Protein AF-A0A410WX55-F1 (afdb_monomer_lite)

Radius of gyration: 13.2 Å; chains: 1; bounding box: 30×32×31 Å

Organism: NCBI:txid79263

Structure (mmCIF, N/CA/C/O backbone):
data_AF-A0A410WX55-F1
#
_entry.id   AF-A0A410WX55-F1
#
loop_
_atom_site.group_PDB
_atom_site.id
_atom_site.type_symbol
_atom_site.label_atom_id
_atom_site.label_alt_id
_atom_site.label_comp_id
_atom_site.label_asym_id
_atom_site.label_entity_id
_atom_site.label_seq_id
_atom_site.pdbx_PDB_ins_code
_atom_site.Cartn_x
_atom_site.Cartn_y
_atom_site.Cartn_z
_atom_site.occupancy
_atom_site.B_iso_or_equiv
_atom_site.auth_seq_id
_atom_site.auth_comp_id
_atom_site.auth_asym_id
_atom_site.auth_atom_id
_atom_site.pdbx_PDB_model_num
ATOM 1 N N . MET A 1 1 ? -10.770 -9.741 -6.776 1.00 81.44 1 MET A N 1
ATOM 2 C CA . MET A 1 1 ? -9.398 -9.203 -6.787 1.00 81.44 1 MET A CA 1
ATOM 3 C C . MET A 1 1 ? -9.452 -7.935 -7.609 1.00 81.44 1 MET A C 1
ATOM 5 O O . MET A 1 1 ? -10.205 -7.929 -8.574 1.00 81.44 1 MET A O 1
ATOM 9 N N . LEU A 1 2 ? -8.766 -6.882 -7.181 1.00 92.44 2 LEU A N 1
ATOM 10 C CA . LEU A 1 2 ? -8.736 -5.608 -7.899 1.00 92.44 2 LEU A CA 1
ATOM 11 C C . LEU A 1 2 ? -7.662 -5.693 -8.995 1.00 92.44 2 LEU A C 1
ATOM 13 O O . LEU A 1 2 ? -6.590 -6.246 -8.743 1.00 92.44 2 LEU A O 1
ATOM 17 N N . GLU A 1 3 ? -7.971 -5.234 -10.207 1.00 94.19 3 GLU A N 1
ATOM 18 C CA . GLU A 1 3 ? -7.096 -5.411 -11.381 1.00 94.19 3 GLU A CA 1
ATOM 19 C C . GLU A 1 3 ? -5.827 -4.555 -11.281 1.00 94.19 3 GLU A C 1
ATOM 21 O O . GLU A 1 3 ? -4.765 -4.954 -11.754 1.00 94.19 3 GLU A O 1
ATOM 26 N N . GLU A 1 4 ? -5.912 -3.422 -10.589 1.00 95.94 4 GLU A N 1
ATOM 27 C CA . GLU A 1 4 ? -4.829 -2.463 -10.368 1.00 95.94 4 GLU A CA 1
ATOM 28 C C . GLU A 1 4 ? -3.652 -3.085 -9.601 1.00 95.94 4 GLU A C 1
ATOM 30 O O . GLU A 1 4 ? -2.497 -2.796 -9.890 1.00 95.94 4 GLU A O 1
ATOM 35 N N . ILE A 1 5 ? -3.937 -4.014 -8.683 1.00 96.62 5 ILE A N 1
ATOM 36 C CA . ILE A 1 5 ? -2.925 -4.786 -7.940 1.00 96.62 5 ILE A CA 1
ATOM 37 C C . ILE A 1 5 ? -2.699 -6.181 -8.544 1.00 96.62 5 ILE A C 1
ATOM 39 O O . ILE A 1 5 ? -2.132 -7.068 -7.905 1.00 96.62 5 ILE A O 1
ATOM 43 N N . ASN A 1 6 ? -3.180 -6.435 -9.764 1.00 95.94 6 ASN A N 1
ATOM 44 C CA . ASN A 1 6 ? -2.989 -7.707 -10.466 1.00 95.94 6 ASN A CA 1
ATOM 45 C C . ASN A 1 6 ? -1.864 -7.661 -11.516 1.00 95.94 6 ASN A C 1
ATOM 47 O O . ASN A 1 6 ? -1.671 -8.620 -12.275 1.00 95.94 6 ASN A O 1
ATOM 51 N N . THR A 1 7 ? -1.090 -6.577 -11.533 1.00 95.94 7 THR A N 1
ATOM 52 C CA . THR A 1 7 ? 0.117 -6.443 -12.352 1.00 95.94 7 THR A CA 1
ATOM 53 C C . THR A 1 7 ? 1.254 -7.316 -11.816 1.00 95.94 7 THR A C 1
ATOM 55 O O . THR A 1 7 ? 1.160 -7.899 -10.735 1.00 95.94 7 THR A O 1
ATOM 58 N N . TYR A 1 8 ? 2.314 -7.464 -12.612 1.00 95.12 8 TYR A N 1
ATOM 59 C CA . TYR A 1 8 ? 3.509 -8.203 -12.207 1.00 95.12 8 TYR A CA 1
ATOM 60 C C . TYR A 1 8 ? 4.158 -7.572 -10.969 1.00 95.12 8 TYR A C 1
ATOM 62 O O . TYR A 1 8 ? 4.291 -8.242 -9.953 1.00 95.12 8 TYR A O 1
ATOM 70 N N . ASP A 1 9 ? 4.438 -6.271 -11.001 1.00 95.62 9 ASP A N 1
ATOM 71 C CA . ASP A 1 9 ? 5.156 -5.616 -9.906 1.00 95.62 9 ASP A CA 1
ATOM 72 C C . ASP A 1 9 ? 4.370 -5.609 -8.595 1.00 95.62 9 ASP A C 1
ATOM 74 O O . ASP A 1 9 ? 4.934 -5.857 -7.535 1.00 95.62 9 ASP A O 1
ATOM 78 N N . TRP A 1 10 ? 3.045 -5.440 -8.641 1.00 96.75 10 TRP A N 1
ATOM 79 C CA . TRP A 1 10 ? 2.231 -5.543 -7.428 1.00 96.75 10 TRP A CA 1
ATOM 80 C C . TRP A 1 10 ? 2.124 -6.973 -6.895 1.00 96.75 10 TRP A C 1
ATOM 82 O O . TRP A 1 10 ? 1.947 -7.157 -5.692 1.00 96.75 10 TRP A O 1
ATOM 92 N N . LYS A 1 11 ? 2.254 -8.006 -7.737 1.00 96.44 11 LYS A N 1
ATOM 93 C CA . LYS A 1 11 ? 2.373 -9.388 -7.240 1.00 96.44 11 LYS A CA 1
ATOM 94 C C . LYS A 1 11 ? 3.649 -9.558 -6.431 1.00 96.44 11 LYS A C 1
ATOM 96 O O . LYS A 1 11 ? 3.576 -10.086 -5.322 1.00 96.44 11 LYS A O 1
ATOM 101 N N . GLU A 1 12 ? 4.761 -9.063 -6.956 1.00 96.69 12 GLU A N 1
ATOM 102 C CA . GLU A 1 12 ? 6.060 -9.148 -6.295 1.00 96.69 12 GLU A CA 1
ATOM 103 C C . GLU A 1 12 ? 6.112 -8.281 -5.032 1.00 96.69 12 GLU A C 1
ATOM 105 O O . GLU A 1 12 ? 6.466 -8.781 -3.967 1.00 96.69 12 GLU A O 1
ATOM 110 N N . ALA A 1 13 ? 5.632 -7.036 -5.085 1.00 96.81 13 ALA A N 1
ATOM 111 C CA . ALA A 1 13 ? 5.567 -6.143 -3.928 1.00 96.81 13 ALA A CA 1
ATOM 112 C C . ALA A 1 13 ? 4.842 -6.788 -2.732 1.00 96.81 13 ALA A C 1
ATOM 114 O O . ALA A 1 13 ? 5.352 -6.781 -1.611 1.00 96.81 13 ALA A O 1
ATOM 115 N N . PHE A 1 14 ? 3.684 -7.419 -2.965 1.00 96.88 14 PHE A N 1
ATOM 116 C CA . PHE A 1 14 ? 2.979 -8.176 -1.923 1.00 96.88 14 PHE A CA 1
ATOM 117 C C . PHE A 1 14 ? 3.733 -9.444 -1.494 1.00 96.88 14 PHE A C 1
ATOM 119 O O . PHE A 1 14 ? 3.665 -9.823 -0.326 1.00 96.88 14 PHE A O 1
ATOM 126 N N . GLY A 1 15 ? 4.433 -10.113 -2.414 1.00 95.88 15 GLY A N 1
ATOM 127 C CA . GLY A 1 15 ? 5.239 -11.300 -2.121 1.00 95.88 15 GLY A CA 1
ATOM 128 C C . GLY A 1 15 ? 6.416 -11.009 -1.185 1.00 95.88 15 GLY A C 1
ATOM 129 O O . GLY A 1 15 ? 6.647 -11.759 -0.231 1.00 95.88 15 GLY A O 1
ATOM 130 N N . TYR A 1 16 ? 7.114 -9.895 -1.414 1.00 95.38 16 TYR A N 1
ATOM 131 C CA . TYR A 1 16 ? 8.230 -9.445 -0.581 1.00 95.38 16 TYR A CA 1
ATOM 132 C C . TYR A 1 16 ? 7.766 -8.789 0.726 1.00 95.38 16 TYR A C 1
ATOM 134 O O . TYR A 1 16 ? 8.440 -8.924 1.745 1.00 95.38 16 TYR A O 1
ATOM 142 N N . ALA A 1 17 ? 6.578 -8.181 0.758 1.00 94.94 17 ALA A N 1
ATOM 143 C CA . ALA A 1 17 ? 5.958 -7.629 1.966 1.00 94.94 17 ALA A CA 1
ATOM 144 C C . ALA A 1 17 ? 5.279 -8.696 2.862 1.00 94.94 17 ALA A C 1
ATOM 146 O O . ALA A 1 17 ? 4.199 -8.485 3.414 1.00 94.94 17 ALA A O 1
ATOM 147 N N . ASN A 1 18 ? 5.905 -9.865 3.035 1.00 90.00 18 ASN A N 1
ATOM 148 C CA . ASN A 1 18 ? 5.340 -10.987 3.802 1.00 90.00 18 ASN A CA 1
ATOM 149 C C . ASN A 1 18 ? 5.500 -10.856 5.329 1.00 90.00 18 ASN A C 1
ATOM 151 O O . ASN A 1 18 ? 4.808 -11.531 6.098 1.00 90.00 18 ASN A O 1
ATOM 155 N N . SER A 1 19 ? 6.413 -9.991 5.771 1.00 91.00 19 SER A N 1
ATOM 156 C CA . SER A 1 19 ? 6.685 -9.732 7.180 1.00 91.00 19 SER A CA 1
ATOM 157 C C . SER A 1 19 ? 5.789 -8.593 7.648 1.00 91.00 19 SER A C 1
ATOM 159 O O . SER A 1 19 ? 6.037 -7.429 7.336 1.00 91.00 19 SER A O 1
ATOM 161 N N . VAL A 1 20 ? 4.719 -8.957 8.358 1.00 96.56 20 VAL A N 1
ATOM 162 C CA . VAL A 1 20 ? 3.660 -8.030 8.769 1.00 96.56 20 VAL A CA 1
ATOM 163 C C . VAL A 1 20 ? 3.866 -7.566 10.208 1.00 96.56 20 VAL A C 1
ATOM 165 O O . VAL A 1 20 ? 3.871 -8.373 11.141 1.00 96.56 20 VAL A O 1
ATOM 168 N N . PHE A 1 21 ? 3.954 -6.254 10.401 1.00 97.00 21 PHE A N 1
ATOM 169 C CA . PHE A 1 21 ? 4.091 -5.612 11.708 1.00 97.00 21 PHE A CA 1
ATOM 170 C C . PHE A 1 21 ? 2.896 -4.706 11.998 1.00 97.00 21 PHE A C 1
ATOM 172 O O . PHE A 1 21 ? 2.130 -4.362 11.108 1.00 97.00 21 PHE A O 1
ATOM 179 N N . THR A 1 22 ? 2.693 -4.331 13.259 1.00 97.69 22 THR A N 1
ATOM 180 C CA . THR A 1 22 ? 1.743 -3.251 13.567 1.00 97.69 22 THR A CA 1
ATOM 181 C C . THR A 1 22 ? 2.439 -1.913 13.366 1.00 97.69 22 THR A C 1
ATOM 183 O O . THR A 1 22 ? 3.575 -1.767 13.816 1.00 97.69 22 THR A O 1
ATOM 186 N N . VAL A 1 23 ? 1.735 -0.950 12.767 1.00 97.31 23 VAL A N 1
ATOM 187 C CA . VAL A 1 23 ? 2.207 0.435 12.641 1.00 97.31 23 VAL A CA 1
ATOM 188 C C . VAL A 1 23 ? 2.661 0.968 13.998 1.00 97.31 23 VAL A C 1
ATOM 190 O O . VAL A 1 23 ? 1.932 0.890 14.993 1.00 97.31 23 VAL A O 1
ATOM 193 N N . HIS A 1 24 ? 3.864 1.536 14.052 1.00 92.88 24 HIS A N 1
ATOM 194 C CA . HIS A 1 24 ? 4.385 2.117 15.287 1.00 92.88 24 HIS A CA 1
ATOM 195 C C . HIS A 1 24 ? 3.450 3.237 15.788 1.00 92.88 24 HIS A C 1
ATOM 197 O O . HIS A 1 24 ? 3.012 4.081 15.017 1.00 92.88 24 HIS A O 1
ATOM 203 N N . PHE A 1 25 ? 3.136 3.241 17.089 1.00 93.38 25 PHE A N 1
ATOM 204 C CA . PHE A 1 25 ? 2.204 4.164 17.764 1.00 93.38 25 PHE A CA 1
ATOM 205 C C . PHE A 1 25 ? 0.710 3.949 17.476 1.00 93.38 25 PHE A C 1
ATOM 207 O O . PHE A 1 25 ? -0.116 4.588 18.131 1.00 93.38 25 PHE A O 1
ATOM 214 N N . ALA A 1 26 ? 0.343 3.028 16.583 1.00 95.56 26 ALA A N 1
ATOM 215 C CA . ALA A 1 26 ? -1.046 2.619 16.410 1.00 95.56 26 ALA A CA 1
ATOM 216 C C . ALA A 1 26 ? -1.498 1.645 17.510 1.00 95.56 26 ALA A C 1
ATOM 218 O O . ALA A 1 26 ? -0.692 1.015 18.205 1.00 95.56 26 ALA A O 1
ATOM 219 N N . LYS A 1 27 ? -2.817 1.482 17.656 1.00 93.94 27 LYS A N 1
ATOM 220 C CA . LYS A 1 27 ? -3.365 0.416 18.504 1.00 93.94 27 LYS A CA 1
ATOM 221 C C . LYS A 1 27 ? -2.936 -0.965 17.980 1.00 93.94 27 LYS A C 1
ATOM 223 O O . LYS A 1 27 ? -3.046 -1.204 16.777 1.00 93.94 27 LYS A O 1
ATOM 228 N N . PRO A 1 28 ? -2.524 -1.902 18.858 1.00 95.69 28 PRO A N 1
ATOM 229 C CA . PRO A 1 28 ? -2.211 -3.268 18.453 1.00 95.69 28 PRO A CA 1
ATOM 230 C C . PRO A 1 28 ? -3.366 -3.926 17.695 1.00 95.69 28 PRO A C 1
ATOM 232 O O . PRO A 1 28 ? -4.498 -3.967 18.184 1.00 95.69 28 PRO A O 1
ATOM 235 N N . VAL A 1 29 ? -3.062 -4.481 16.524 1.00 97.25 29 VAL A N 1
ATOM 236 C CA . VAL A 1 29 ? -3.985 -5.294 15.723 1.00 97.25 29 VAL A CA 1
ATOM 237 C C . VAL A 1 29 ? -3.336 -6.632 15.379 1.00 97.25 29 VAL A C 1
ATOM 239 O O . VAL A 1 29 ? -2.151 -6.851 15.619 1.00 97.25 29 VAL A O 1
ATOM 242 N N . SER A 1 30 ? -4.116 -7.566 14.830 1.00 96.88 30 SER A N 1
ATOM 243 C CA . SER A 1 30 ? -3.561 -8.835 14.356 1.00 96.88 30 SER A CA 1
ATOM 244 C C . SER A 1 30 ? -2.491 -8.587 13.289 1.00 96.88 30 SER A C 1
ATOM 246 O O . SER A 1 30 ? -2.753 -7.888 12.314 1.00 96.88 30 SER A O 1
ATOM 248 N N . THR A 1 31 ? -1.328 -9.219 13.430 1.00 97.31 31 THR A N 1
ATOM 249 C CA . THR A 1 31 ? -0.249 -9.254 12.427 1.00 97.31 31 THR A CA 1
ATOM 250 C C . THR A 1 31 ? -0.314 -10.508 11.554 1.00 97.31 31 THR A C 1
ATOM 252 O O . THR A 1 31 ? 0.675 -10.915 10.952 1.00 97.31 31 THR A O 1
ATOM 255 N N . ARG A 1 32 ? -1.485 -11.159 11.477 1.00 96.38 32 ARG A N 1
ATOM 256 C CA . ARG A 1 32 ? -1.682 -12.291 10.568 1.00 96.38 32 ARG A CA 1
ATOM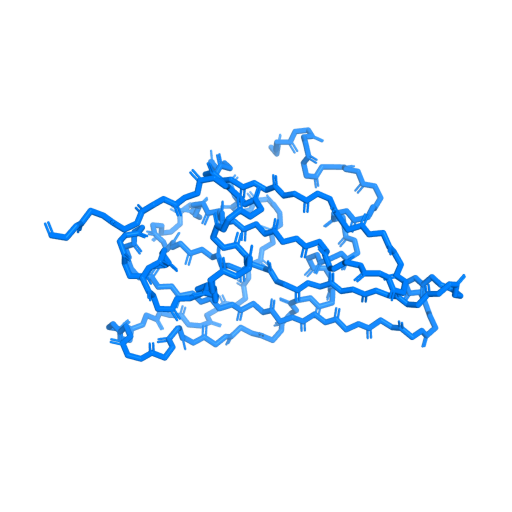 257 C C . ARG A 1 32 ? -1.356 -11.843 9.131 1.00 96.38 32 ARG A C 1
ATOM 259 O O . ARG A 1 32 ? -1.902 -10.807 8.722 1.00 96.38 32 ARG A O 1
ATOM 266 N N . PRO A 1 33 ? -0.539 -12.606 8.379 1.00 96.25 33 PRO A N 1
ATOM 267 C CA . PRO A 1 33 ? -0.264 -12.327 6.974 1.00 96.25 33 PRO A CA 1
ATOM 268 C C . PRO A 1 33 ? -1.545 -12.152 6.158 1.00 96.25 33 PRO A C 1
ATOM 270 O O . PRO A 1 33 ? -2.596 -12.701 6.505 1.00 96.25 33 PRO A O 1
ATOM 273 N N . PHE A 1 34 ? -1.450 -11.378 5.085 1.00 96.75 34 PHE A N 1
ATOM 274 C CA . PHE A 1 34 ? -2.529 -11.145 4.133 1.00 96.75 34 PHE A CA 1
ATOM 275 C C . PHE A 1 34 ? -1.982 -11.221 2.710 1.00 96.75 34 PHE A C 1
ATOM 277 O O . PHE A 1 34 ? -0.774 -11.214 2.487 1.00 96.75 34 PHE A O 1
ATOM 284 N N . SER A 1 35 ? -2.896 -11.310 1.757 1.00 96.75 35 SER A N 1
ATOM 285 C CA . SER A 1 35 ? -2.610 -11.415 0.332 1.00 96.75 35 SER A CA 1
ATOM 286 C C . SER A 1 35 ? -3.392 -10.364 -0.458 1.00 96.75 35 SER A C 1
A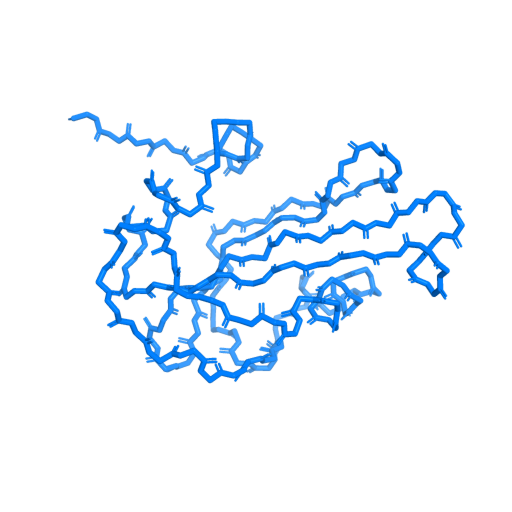TOM 288 O O . SER A 1 35 ? -4.269 -9.681 0.080 1.00 96.75 35 SER A O 1
ATOM 290 N N . ARG A 1 36 ? -3.112 -10.234 -1.757 1.00 96.69 36 ARG A N 1
ATOM 291 C CA . ARG A 1 36 ? -3.840 -9.312 -2.654 1.00 96.69 36 ARG A CA 1
ATOM 292 C C . ARG A 1 36 ? -5.327 -9.655 -2.731 1.00 96.69 36 ARG A C 1
ATOM 294 O O . ARG A 1 36 ? -6.176 -8.788 -2.915 1.00 96.69 36 ARG A O 1
ATOM 301 N N . GLU A 1 37 ? -5.657 -10.927 -2.555 1.00 97.44 37 GLU A N 1
ATOM 302 C CA . GLU A 1 37 ? -7.011 -11.458 -2.502 1.00 97.44 37 GLU A CA 1
ATOM 303 C C . GLU A 1 37 ? -7.790 -10.935 -1.289 1.00 97.44 37 GLU A C 1
ATOM 305 O O . GLU A 1 37 ? -9.024 -10.938 -1.321 1.00 97.44 37 GLU A O 1
ATOM 310 N N . ASP A 1 38 ? -7.105 -10.493 -0.232 1.00 97.88 38 ASP A N 1
ATOM 311 C CA . ASP A 1 38 ? -7.708 -9.956 0.990 1.00 97.88 38 ASP A CA 1
ATOM 312 C C . ASP A 1 38 ? -7.996 -8.456 0.913 1.00 97.88 38 ASP A C 1
ATOM 314 O O . ASP A 1 38 ? -8.694 -7.933 1.783 1.00 97.88 38 ASP A O 1
ATOM 318 N N . VAL A 1 39 ? -7.518 -7.770 -0.127 1.00 98.12 39 VAL A N 1
ATOM 319 C CA . VAL A 1 39 ? -7.784 -6.347 -0.348 1.00 98.12 39 VAL A CA 1
ATOM 320 C C . VAL A 1 39 ? -9.212 -6.153 -0.858 1.00 98.12 39 VAL A C 1
ATOM 322 O O . VAL A 1 39 ? -9.622 -6.750 -1.857 1.00 98.12 39 VAL A O 1
ATOM 325 N N . VAL A 1 40 ? -9.976 -5.304 -0.166 1.00 98.25 40 VAL A N 1
ATOM 326 C CA . VAL A 1 40 ? -11.336 -4.900 -0.570 1.00 98.25 40 VAL A CA 1
ATOM 327 C C . VAL A 1 40 ? -11.383 -3.513 -1.196 1.00 98.25 40 VAL A C 1
ATOM 329 O O . VAL A 1 40 ? -12.317 -3.221 -1.934 1.00 98.25 40 VAL A O 1
ATOM 332 N N . GLU A 1 41 ? -10.400 -2.666 -0.900 1.00 98.25 41 GLU A N 1
ATOM 333 C CA . GLU A 1 41 ? -10.353 -1.278 -1.352 1.00 98.25 41 GLU A CA 1
ATOM 334 C C . GLU A 1 41 ? -8.894 -0.818 -1.424 1.00 98.25 41 GLU A C 1
ATOM 336 O O . GLU A 1 41 ? -8.115 -1.064 -0.498 1.00 98.25 41 GLU A O 1
ATOM 341 N N . ILE A 1 42 ? -8.536 -0.147 -2.517 1.00 98.31 42 ILE A N 1
ATOM 342 C CA . ILE A 1 42 ? -7.268 0.573 -2.658 1.00 98.31 42 ILE A CA 1
ATOM 343 C C . ILE A 1 42 ? -7.544 2.008 -2.223 1.00 98.31 42 ILE A C 1
ATOM 345 O O . ILE A 1 42 ? -8.328 2.700 -2.867 1.00 98.31 42 ILE A O 1
ATOM 349 N N . ILE A 1 43 ? -6.934 2.441 -1.121 1.00 97.94 43 ILE A N 1
ATOM 350 C CA . ILE A 1 43 ? -7.120 3.806 -0.617 1.00 97.94 43 ILE A CA 1
ATOM 351 C C . ILE A 1 43 ? -6.235 4.775 -1.398 1.00 97.94 43 ILE A C 1
ATOM 353 O O . ILE A 1 43 ? -6.688 5.833 -1.827 1.00 97.94 43 ILE A O 1
ATOM 357 N N . ALA A 1 44 ? -4.972 4.397 -1.578 1.00 97.38 44 ALA A N 1
ATOM 358 C CA . ALA A 1 44 ? -4.015 5.076 -2.435 1.00 97.38 44 ALA A CA 1
ATOM 359 C C . ALA A 1 44 ? -2.894 4.095 -2.780 1.00 97.38 44 ALA A C 1
ATOM 361 O O . ALA A 1 44 ? -2.550 3.240 -1.964 1.00 97.38 44 ALA A O 1
ATOM 362 N N . MET A 1 45 ? -2.316 4.231 -3.965 1.00 97.50 45 MET A N 1
ATOM 363 C CA . MET A 1 45 ? -1.128 3.493 -4.371 1.00 97.50 45 MET A CA 1
ATOM 364 C C . MET A 1 45 ? -0.342 4.314 -5.384 1.00 97.50 45 MET A C 1
ATOM 366 O O . MET A 1 45 ? -0.929 5.113 -6.113 1.00 97.50 45 MET A O 1
ATOM 370 N N . ASP A 1 46 ? 0.965 4.109 -5.409 1.00 97.00 46 ASP A N 1
ATOM 371 C CA . ASP A 1 46 ? 1.869 4.674 -6.398 1.00 97.00 46 ASP A CA 1
ATOM 372 C C . ASP A 1 46 ? 2.869 3.590 -6.792 1.00 97.00 46 ASP A C 1
ATOM 374 O O . ASP A 1 46 ? 3.425 2.895 -5.930 1.00 97.00 46 ASP A O 1
ATOM 378 N N . ASP A 1 47 ? 3.053 3.425 -8.098 1.00 95.81 47 ASP A N 1
ATOM 379 C CA . ASP A 1 47 ? 4.007 2.461 -8.623 1.00 95.81 47 ASP A CA 1
ATOM 380 C C . ASP A 1 47 ? 5.433 2.898 -8.268 1.00 95.81 47 ASP A C 1
ATOM 382 O O . ASP A 1 47 ? 5.751 4.087 -8.170 1.00 95.81 47 ASP A O 1
ATOM 386 N N . GLY A 1 48 ? 6.291 1.915 -8.028 1.00 90.38 48 GLY A N 1
ATOM 387 C CA . GLY A 1 48 ? 7.722 2.134 -7.905 1.00 90.38 48 GLY A CA 1
ATOM 388 C C . GLY A 1 48 ? 8.422 2.158 -9.259 1.00 90.38 48 GLY A C 1
ATOM 389 O O . GLY A 1 48 ? 7.822 1.951 -10.313 1.00 90.38 48 GLY A O 1
ATOM 390 N N . GLU A 1 49 ? 9.727 2.390 -9.213 1.00 89.38 49 GLU A N 1
ATOM 391 C CA . GLU A 1 49 ? 10.615 2.327 -10.367 1.00 89.38 49 GLU A CA 1
ATOM 392 C C . GLU A 1 49 ? 12.015 1.935 -9.883 1.00 89.38 49 GLU A C 1
ATOM 394 O O . GLU A 1 49 ? 12.828 2.805 -9.564 1.00 89.38 49 GLU A O 1
ATOM 399 N N . ASN A 1 50 ? 12.273 0.624 -9.817 1.00 85.25 50 ASN A N 1
ATOM 400 C CA . ASN A 1 50 ? 13.559 -0.002 -9.480 1.00 85.25 50 ASN A CA 1
ATOM 401 C C . ASN A 1 50 ? 14.368 0.794 -8.421 1.00 85.25 50 ASN A C 1
ATOM 403 O O . ASN A 1 50 ? 13.838 1.160 -7.373 1.00 85.25 50 ASN A O 1
ATOM 407 N N . ASP A 1 51 ? 15.626 1.140 -8.726 1.00 82.06 51 ASP A N 1
ATOM 408 C CA . ASP A 1 51 ? 16.563 1.875 -7.856 1.00 82.06 51 ASP A CA 1
ATOM 409 C C . ASP A 1 51 ? 16.112 3.277 -7.415 1.00 82.06 51 ASP A C 1
ATOM 411 O O . ASP A 1 51 ? 16.846 3.968 -6.704 1.00 82.06 51 ASP A O 1
ATOM 415 N N . THR A 1 52 ? 14.959 3.758 -7.880 1.00 85.06 52 THR A N 1
ATOM 416 C CA . THR A 1 52 ? 14.504 5.118 -7.595 1.00 85.06 52 THR A CA 1
ATOM 417 C C . THR A 1 52 ? 13.467 5.147 -6.480 1.00 85.06 52 THR A C 1
ATOM 419 O O . THR A 1 52 ? 13.673 5.813 -5.465 1.00 85.06 52 THR A O 1
ATOM 422 N N . SER A 1 53 ? 12.348 4.450 -6.659 1.00 89.38 53 SER A N 1
ATOM 423 C CA . SER A 1 53 ? 11.164 4.601 -5.825 1.00 89.38 53 SER A CA 1
ATOM 424 C C . SER A 1 53 ? 10.547 3.247 -5.553 1.00 89.38 53 SER A C 1
ATOM 426 O O . SER A 1 53 ? 10.360 2.448 -6.464 1.00 89.38 53 SER A O 1
ATOM 428 N N . ASN A 1 54 ? 10.151 3.028 -4.308 1.00 95.06 54 ASN A N 1
ATOM 429 C CA . ASN A 1 54 ? 9.401 1.840 -3.937 1.00 95.06 54 ASN A CA 1
ATOM 430 C C . ASN A 1 54 ? 7.955 1.931 -4.443 1.00 95.06 54 ASN A C 1
ATOM 432 O O . ASN A 1 54 ? 7.383 3.029 -4.531 1.00 95.06 54 ASN A O 1
ATOM 436 N N . TRP A 1 55 ? 7.374 0.763 -4.709 1.00 96.88 55 TRP A N 1
ATOM 437 C CA . TRP A 1 55 ? 5.935 0.554 -4.772 1.00 96.88 55 TRP A CA 1
ATOM 438 C C . TRP A 1 55 ? 5.362 0.763 -3.384 1.00 96.88 55 TRP A C 1
ATOM 440 O O . TRP A 1 55 ? 5.787 0.122 -2.419 1.00 96.88 55 TRP A O 1
ATOM 450 N N . ILE A 1 56 ? 4.390 1.663 -3.294 1.00 97.75 56 ILE A N 1
ATOM 451 C CA . ILE A 1 56 ? 3.795 2.036 -2.022 1.00 97.75 56 ILE A CA 1
ATOM 452 C C . ILE A 1 56 ? 2.285 2.124 -2.115 1.00 97.75 56 ILE A C 1
ATOM 454 O O . ILE A 1 56 ? 1.741 2.653 -3.081 1.00 97.75 56 ILE A O 1
ATOM 458 N N . GLY A 1 57 ? 1.585 1.621 -1.103 1.00 97.69 57 GLY A N 1
ATOM 459 C CA . GLY A 1 57 ? 0.134 1.738 -1.070 1.00 97.69 57 GLY A CA 1
ATOM 460 C C . GLY A 1 57 ? -0.482 1.526 0.300 1.00 97.69 57 GLY A C 1
ATOM 461 O O . GLY A 1 57 ? 0.088 0.859 1.161 1.00 97.69 57 GLY A O 1
ATOM 462 N N . ILE A 1 58 ? -1.677 2.093 0.469 1.00 98.19 58 ILE A N 1
ATOM 463 C CA . ILE A 1 58 ? -2.583 1.828 1.582 1.00 98.19 58 ILE A CA 1
ATOM 464 C C . ILE A 1 58 ? -3.791 1.058 1.056 1.00 98.19 58 ILE A C 1
ATOM 466 O O . ILE A 1 58 ? -4.504 1.507 0.155 1.00 98.19 58 ILE A O 1
ATOM 470 N N . PHE A 1 59 ? -4.071 -0.071 1.692 1.00 98.38 59 PHE A N 1
ATOM 471 C CA . PHE A 1 59 ? -5.133 -0.990 1.316 1.00 98.38 59 PHE A CA 1
ATOM 472 C C . PHE A 1 59 ? -6.039 -1.273 2.504 1.00 98.38 59 PHE A C 1
ATOM 474 O O . PHE A 1 59 ? -5.577 -1.452 3.630 1.00 98.38 59 PHE A O 1
ATOM 481 N N . LYS A 1 60 ? -7.340 -1.380 2.256 1.00 98.56 60 LYS A N 1
ATOM 482 C CA . LYS A 1 60 ? -8.284 -1.900 3.243 1.00 98.56 60 LYS A CA 1
ATOM 483 C C . LYS A 1 60 ? -8.439 -3.399 3.050 1.00 98.56 60 LYS A C 1
ATOM 485 O O . LYS A 1 60 ? -8.685 -3.859 1.933 1.00 98.56 60 LYS A O 1
ATOM 490 N N . LEU A 1 61 ? -8.338 -4.154 4.136 1.00 98.38 61 LEU A N 1
ATOM 491 C CA . LEU A 1 61 ? -8.468 -5.607 4.126 1.00 98.38 61 LEU A CA 1
ATOM 492 C C . LEU A 1 61 ? -9.892 -6.056 4.479 1.00 98.38 61 LEU A C 1
ATOM 494 O O . LEU A 1 61 ? -10.634 -5.361 5.177 1.00 98.38 61 LEU A O 1
ATOM 498 N N . LYS A 1 62 ? -10.259 -7.271 4.053 1.00 98.19 62 LYS A N 1
ATOM 499 C CA . LYS A 1 62 ? -11.540 -7.930 4.380 1.00 98.19 62 LYS A CA 1
ATOM 500 C C . LYS A 1 62 ? -11.815 -8.027 5.882 1.00 98.19 62 LYS A C 1
ATOM 502 O O . LYS A 1 62 ? -12.974 -8.039 6.283 1.00 98.19 62 LYS A O 1
ATOM 507 N N . ASP A 1 63 ? -10.768 -8.126 6.700 1.00 97.38 63 ASP A N 1
ATOM 508 C CA . ASP A 1 63 ? -10.872 -8.217 8.161 1.00 97.38 63 ASP A CA 1
ATOM 509 C C . ASP A 1 63 ? -10.922 -6.850 8.867 1.00 97.38 63 ASP A C 1
ATOM 511 O O . ASP A 1 63 ? -10.930 -6.790 10.096 1.00 97.38 63 ASP A O 1
ATOM 515 N N . GLY A 1 64 ? -10.999 -5.758 8.099 1.00 97.69 64 GLY A N 1
ATOM 516 C CA . GLY A 1 64 ? -11.159 -4.395 8.600 1.00 97.69 64 GLY A CA 1
ATOM 517 C C . GLY A 1 64 ? -9.852 -3.678 8.936 1.00 97.69 64 GLY A C 1
ATOM 518 O O . GLY A 1 64 ? -9.896 -2.484 9.232 1.00 97.69 64 GLY A O 1
ATOM 519 N N . ARG A 1 65 ? -8.701 -4.360 8.868 1.00 98.44 65 ARG A N 1
ATOM 520 C CA . ARG A 1 65 ? -7.389 -3.712 8.996 1.00 98.44 65 ARG A CA 1
ATOM 521 C C . ARG A 1 65 ? -7.089 -2.835 7.780 1.00 98.44 65 ARG A C 1
ATOM 523 O O . ARG A 1 65 ? -7.563 -3.098 6.674 1.00 98.44 65 ARG A O 1
ATOM 530 N N . TYR A 1 66 ? -6.239 -1.840 7.991 1.00 98.50 66 TYR A N 1
ATOM 531 C CA . TYR A 1 66 ? -5.565 -1.102 6.929 1.00 98.50 66 TYR A CA 1
ATOM 532 C C . TYR A 1 66 ? -4.128 -1.591 6.851 1.00 98.50 66 TYR A C 1
ATOM 534 O O . TYR A 1 66 ? -3.455 -1.647 7.879 1.00 98.50 66 TYR A O 1
ATOM 542 N N . ALA A 1 67 ? -3.693 -1.967 5.657 1.00 98.31 67 ALA A N 1
ATOM 543 C CA . ALA A 1 67 ? -2.340 -2.401 5.369 1.00 98.31 67 ALA A CA 1
ATOM 544 C C . ALA A 1 67 ? -1.595 -1.318 4.593 1.00 98.31 67 ALA A C 1
ATOM 546 O O . ALA A 1 67 ? -2.156 -0.725 3.674 1.00 98.31 67 ALA A O 1
ATOM 547 N N . ILE A 1 68 ? -0.340 -1.100 4.956 1.00 98.25 68 ILE A N 1
ATOM 548 C CA . ILE A 1 68 ? 0.621 -0.277 4.241 1.00 98.25 68 ILE A CA 1
ATOM 549 C C . ILE A 1 68 ? 1.663 -1.232 3.674 1.00 98.25 68 ILE A C 1
ATOM 551 O O . ILE A 1 68 ? 2.216 -2.032 4.428 1.00 98.25 68 ILE A O 1
ATOM 555 N N . ILE A 1 69 ? 1.899 -1.171 2.366 1.00 97.94 69 ILE A N 1
ATOM 556 C CA . ILE A 1 69 ? 3.005 -1.878 1.712 1.00 97.94 69 ILE A CA 1
ATOM 557 C C . ILE A 1 69 ? 4.025 -0.851 1.259 1.00 97.94 69 ILE A C 1
ATOM 559 O O . ILE A 1 69 ? 3.641 0.164 0.680 1.00 97.94 69 ILE A O 1
ATOM 563 N N . ASP A 1 70 ? 5.293 -1.160 1.499 1.00 96.94 70 ASP A N 1
ATOM 564 C CA . ASP A 1 70 ? 6.450 -0.449 0.971 1.00 96.94 70 ASP A CA 1
ATOM 565 C C . ASP A 1 70 ? 7.463 -1.490 0.474 1.00 96.94 70 ASP A C 1
ATOM 567 O O . ASP A 1 70 ? 8.031 -2.247 1.266 1.00 96.94 70 ASP A O 1
ATOM 571 N N . ALA A 1 71 ? 7.621 -1.599 -0.845 1.00 96.44 71 ALA A N 1
ATOM 572 C CA . ALA A 1 71 ? 8.454 -2.624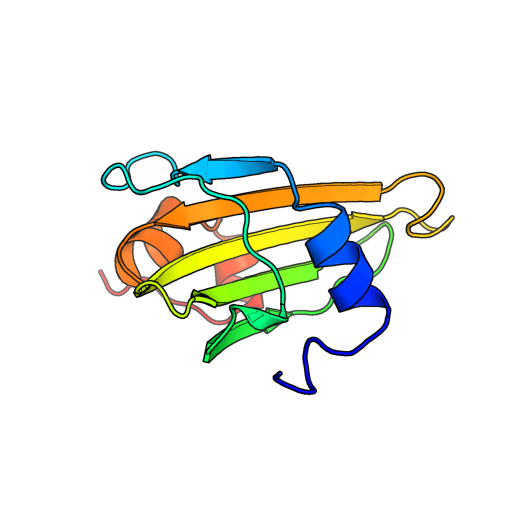 -1.466 1.00 96.44 71 ALA A CA 1
ATOM 573 C C . ALA A 1 71 ? 9.219 -2.085 -2.671 1.00 96.44 71 ALA A C 1
ATOM 575 O O . ALA A 1 71 ? 8.706 -1.276 -3.438 1.00 96.44 71 ALA A O 1
ATOM 576 N N . GLY A 1 72 ? 10.442 -2.560 -2.861 1.00 94.12 72 GLY A N 1
ATOM 577 C CA . GLY A 1 72 ? 11.313 -2.113 -3.938 1.00 94.12 72 GLY A CA 1
ATOM 578 C C . GLY A 1 72 ? 12.209 -3.231 -4.438 1.00 94.12 72 GLY A C 1
ATOM 579 O O . GLY A 1 72 ? 12.361 -4.275 -3.797 1.00 94.12 72 GLY A O 1
ATOM 580 N N . CYS A 1 73 ? 12.801 -2.990 -5.596 1.00 93.06 73 CYS A N 1
ATOM 581 C CA . CYS A 1 73 ? 13.832 -3.825 -6.186 1.00 93.06 73 CYS A CA 1
ATOM 582 C C . CYS A 1 73 ? 14.868 -2.935 -6.875 1.00 93.06 73 CYS A C 1
ATOM 584 O O . CYS A 1 73 ? 14.581 -1.779 -7.174 1.00 93.06 73 CYS A O 1
ATOM 586 N N . ASP A 1 74 ? 16.077 -3.436 -7.100 1.00 86.81 74 ASP A N 1
ATOM 587 C CA . ASP A 1 74 ? 17.089 -2.712 -7.877 1.00 86.81 74 ASP A CA 1
ATOM 588 C C . ASP A 1 74 ? 16.885 -2.903 -9.398 1.00 86.81 74 ASP A C 1
ATOM 590 O O . ASP A 1 74 ? 15.942 -3.557 -9.855 1.00 86.81 74 ASP A O 1
ATOM 594 N N . TYR A 1 75 ? 17.782 -2.358 -10.226 1.00 84.38 75 TYR A N 1
ATOM 595 C CA . TYR A 1 75 ? 17.744 -2.555 -11.686 1.00 84.38 75 TYR A CA 1
ATOM 596 C C . TYR A 1 75 ? 17.845 -4.021 -12.152 1.00 84.38 75 TYR A C 1
ATOM 598 O O . TYR A 1 75 ? 17.599 -4.298 -13.330 1.00 84.38 75 TYR A O 1
ATOM 606 N N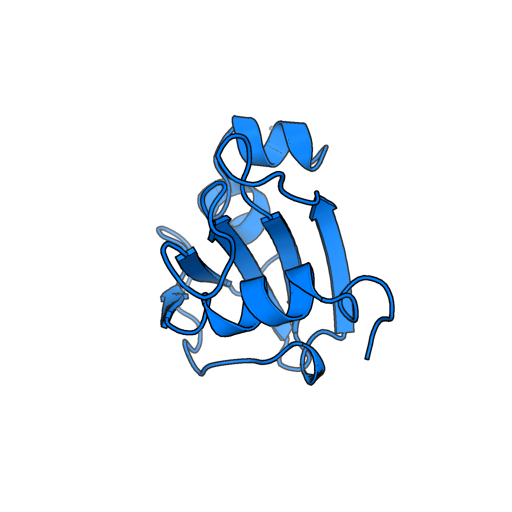 . THR A 1 76 ? 18.243 -4.955 -11.282 1.00 86.44 76 THR A N 1
ATOM 607 C CA . THR A 1 76 ? 18.287 -6.391 -11.595 1.00 86.44 76 THR A CA 1
ATOM 608 C C . THR A 1 76 ? 16.932 -7.078 -11.393 1.00 86.44 76 THR A C 1
ATOM 610 O O . THR A 1 76 ? 16.755 -8.215 -11.835 1.00 86.44 76 THR A O 1
ATOM 613 N N . GLY A 1 77 ? 15.954 -6.357 -10.832 1.00 87.00 77 GLY A N 1
ATOM 614 C CA . GLY A 1 77 ? 14.563 -6.768 -10.692 1.00 87.00 77 GLY A CA 1
ATOM 615 C C . GLY A 1 77 ? 14.268 -7.539 -9.405 1.00 87.00 77 GLY A C 1
ATOM 616 O O . GLY A 1 77 ? 15.130 -7.753 -8.550 1.00 87.00 77 GLY A O 1
ATOM 617 N N . TRP A 1 78 ? 13.010 -7.967 -9.277 1.00 90.00 78 TRP A N 1
ATOM 618 C CA . TRP A 1 78 ? 12.470 -8.561 -8.051 1.00 90.00 78 TRP A CA 1
ATOM 619 C C . TRP A 1 78 ? 13.228 -9.816 -7.573 1.00 90.00 78 TRP A C 1
ATOM 621 O O . TRP A 1 78 ? 13.504 -9.952 -6.387 1.00 90.00 78 TRP A O 1
ATOM 631 N N . ASP A 1 79 ? 13.667 -10.686 -8.487 1.00 82.56 79 ASP A N 1
ATOM 632 C CA . ASP A 1 79 ? 14.267 -11.992 -8.159 1.00 82.56 79 ASP A CA 1
ATOM 633 C C . ASP A 1 79 ? 15.714 -11.949 -7.623 1.00 82.56 79 ASP A C 1
ATOM 635 O O . ASP A 1 79 ? 16.268 -12.996 -7.272 1.00 82.56 79 ASP A O 1
ATOM 639 N N . CYS A 1 80 ? 16.370 -10.782 -7.573 1.00 83.50 80 CYS A N 1
ATOM 640 C CA . CYS A 1 80 ? 17.783 -10.698 -7.186 1.00 83.50 80 CYS A CA 1
ATOM 641 C C . CYS A 1 80 ? 18.026 -9.800 -5.971 1.00 83.50 80 CYS A C 1
ATOM 643 O O . CYS A 1 80 ? 18.531 -10.290 -4.957 1.00 83.50 80 CYS A O 1
ATOM 645 N N . GLN A 1 81 ? 17.648 -8.521 -6.033 1.00 88.31 81 GLN A N 1
ATOM 646 C CA . GLN A 1 81 ? 17.749 -7.611 -4.890 1.00 88.31 81 GLN A CA 1
ATOM 647 C C . GLN A 1 81 ? 16.433 -6.872 -4.693 1.00 88.31 81 GLN A C 1
ATOM 649 O O . GLN A 1 81 ? 16.256 -5.744 -5.143 1.00 88.31 81 GLN A O 1
ATOM 654 N N . ALA A 1 82 ? 15.515 -7.524 -3.985 1.00 92.88 82 ALA A N 1
ATOM 655 C CA . ALA A 1 82 ? 14.245 -6.938 -3.598 1.00 92.88 82 ALA A CA 1
ATOM 656 C C . ALA A 1 82 ? 14.020 -6.995 -2.094 1.00 92.88 82 ALA A C 1
ATOM 658 O O . ALA A 1 82 ? 14.571 -7.832 -1.372 1.00 92.88 82 ALA A O 1
ATOM 659 N N . TRP A 1 83 ? 13.184 -6.079 -1.633 1.00 94.12 83 TRP A N 1
ATOM 660 C CA . TRP A 1 83 ? 12.759 -5.971 -0.253 1.00 94.12 83 TRP A CA 1
ATOM 661 C C . TRP A 1 83 ? 11.301 -5.533 -0.203 1.00 94.12 83 TRP A C 1
ATOM 663 O O . TRP A 1 83 ? 10.764 -4.935 -1.133 1.00 94.12 83 TRP A O 1
ATOM 673 N N . GLY A 1 84 ? 10.661 -5.815 0.922 1.00 94.88 84 GL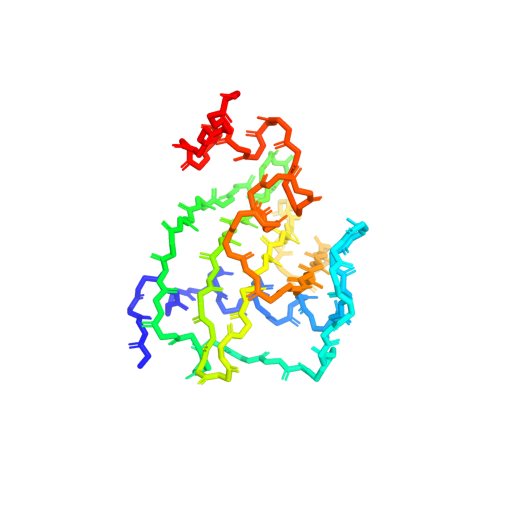Y A N 1
ATOM 674 C CA . GLY A 1 84 ? 9.317 -5.344 1.188 1.00 94.88 84 GLY A CA 1
ATOM 675 C C . GLY A 1 84 ? 9.008 -5.407 2.669 1.00 94.88 84 GLY A C 1
ATOM 676 O O . GLY A 1 84 ? 9.488 -6.287 3.389 1.00 94.88 84 GLY A O 1
ATOM 677 N N . SER A 1 85 ? 8.195 -4.469 3.125 1.00 95.44 85 SER A N 1
ATOM 678 C CA . SER A 1 85 ? 7.592 -4.490 4.447 1.00 95.44 85 SER A CA 1
ATOM 679 C C . SER A 1 85 ? 6.089 -4.283 4.333 1.00 95.44 85 SER A C 1
ATOM 681 O O . SER A 1 85 ? 5.587 -3.615 3.426 1.00 95.44 85 SER A O 1
ATO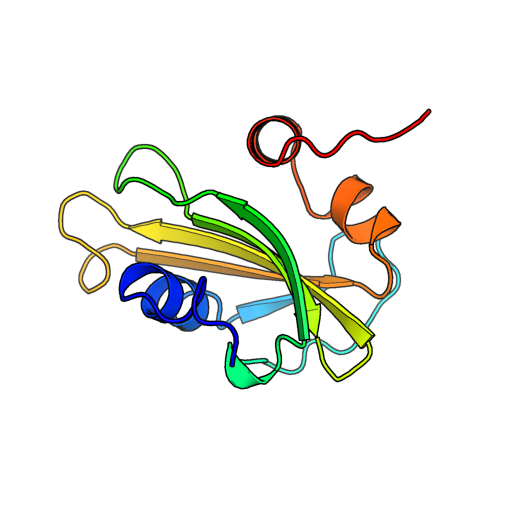M 683 N N . ALA A 1 86 ? 5.367 -4.890 5.271 1.00 97.69 86 ALA A N 1
ATOM 684 C CA . ALA A 1 86 ? 3.955 -4.633 5.467 1.00 97.69 86 ALA A CA 1
ATOM 685 C C . ALA A 1 86 ? 3.710 -4.186 6.906 1.00 97.69 86 ALA A C 1
ATOM 687 O O . ALA A 1 86 ? 4.100 -4.861 7.863 1.00 97.69 86 ALA A O 1
ATOM 688 N N . GLU A 1 87 ? 2.997 -3.081 7.065 1.00 98.06 87 GLU A N 1
ATOM 689 C CA . GLU A 1 87 ? 2.512 -2.622 8.361 1.00 98.06 87 GLU A CA 1
ATOM 690 C C . GLU A 1 87 ? 0.986 -2.595 8.369 1.00 98.06 87 GLU A C 1
ATOM 692 O O . GLU A 1 87 ? 0.349 -2.318 7.356 1.00 98.06 87 GLU A O 1
ATOM 697 N N . VAL A 1 88 ? 0.373 -2.909 9.508 1.00 98.44 88 VAL A N 1
ATOM 698 C CA . VAL A 1 88 ? -1.084 -2.931 9.660 1.00 98.44 88 VAL A CA 1
ATOM 699 C C . VAL A 1 88 ? -1.557 -2.102 10.842 1.00 98.44 88 VAL A C 1
ATOM 701 O O . VAL A 1 88 ? -0.883 -1.981 11.865 1.00 98.44 88 VAL A O 1
ATOM 704 N N . THR A 1 89 ? -2.761 -1.557 10.713 1.00 98.44 89 THR A N 1
ATOM 705 C CA . THR A 1 89 ? -3.434 -0.782 11.757 1.00 98.44 89 THR A CA 1
ATOM 706 C C . THR A 1 89 ? -4.958 -0.938 11.684 1.00 98.44 89 THR A C 1
ATOM 708 O O . THR A 1 89 ? -5.496 -1.515 10.737 1.00 98.44 89 THR A O 1
ATOM 711 N N . GLY A 1 90 ? -5.667 -0.465 12.709 1.00 97.88 90 GLY A N 1
ATOM 712 C CA . GLY A 1 90 ? -7.123 -0.556 12.826 1.00 97.88 90 GLY A CA 1
ATOM 713 C C . GLY A 1 90 ? -7.891 0.596 12.175 1.00 97.88 90 GLY A C 1
ATOM 714 O O . GLY A 1 90 ? -9.110 0.502 12.042 1.00 97.88 90 GLY A O 1
ATOM 715 N N . SER A 1 91 ? -7.219 1.678 11.773 1.00 97.56 91 SER A N 1
ATOM 716 C CA . SER A 1 91 ? -7.878 2.843 11.176 1.00 97.56 91 SER A CA 1
ATOM 717 C C . SER A 1 91 ? -7.059 3.497 10.065 1.00 97.56 91 SER A C 1
ATOM 719 O O . SER A 1 91 ? -5.828 3.492 10.084 1.00 97.56 91 SER A O 1
ATOM 721 N N . LEU A 1 92 ? -7.759 4.109 9.106 1.00 96.88 92 LEU A N 1
ATOM 722 C CA . LEU A 1 92 ? -7.120 4.858 8.027 1.00 96.88 92 LEU A CA 1
ATOM 723 C C . LEU A 1 92 ? -6.349 6.075 8.555 1.00 96.88 92 LEU A C 1
ATOM 725 O O . LEU A 1 92 ? -5.284 6.400 8.043 1.00 96.88 92 LEU A O 1
ATOM 729 N N . GLU A 1 93 ? -6.861 6.732 9.596 1.00 95.94 93 GLU A N 1
ATOM 730 C CA . GLU A 1 93 ? -6.187 7.873 10.216 1.00 95.94 93 GLU A CA 1
ATOM 731 C C . GLU A 1 93 ? -4.819 7.472 10.781 1.00 95.94 93 GLU A C 1
ATOM 733 O O . GLU A 1 93 ? -3.822 8.125 10.481 1.00 95.94 93 GLU A O 1
ATOM 738 N N . GLU A 1 94 ? -4.745 6.372 11.539 1.00 96.12 94 GLU A N 1
ATOM 739 C CA . GLU A 1 94 ? -3.472 5.853 12.054 1.00 96.12 94 GLU A CA 1
ATOM 740 C C . GLU A 1 94 ? -2.528 5.452 10.911 1.00 96.12 94 GLU A C 1
ATOM 742 O O . GLU A 1 94 ? -1.328 5.706 11.003 1.00 96.12 94 GLU A O 1
ATOM 747 N N . ALA A 1 95 ? -3.054 4.880 9.820 1.00 96.88 95 ALA A N 1
ATOM 748 C CA . ALA A 1 95 ? -2.249 4.496 8.659 1.00 96.88 95 ALA A CA 1
ATOM 749 C C . ALA A 1 95 ? -1.597 5.723 8.008 1.00 96.88 95 ALA A C 1
ATOM 751 O O . ALA A 1 95 ? -0.384 5.752 7.820 1.00 96.88 95 ALA A O 1
ATOM 752 N N . ILE A 1 96 ? -2.384 6.768 7.736 1.00 96.12 96 ILE A N 1
ATOM 753 C CA . ILE A 1 96 ? -1.888 8.011 7.134 1.00 96.12 96 ILE A CA 1
ATOM 754 C C . ILE A 1 96 ? -0.922 8.721 8.087 1.00 96.12 96 ILE A C 1
ATOM 756 O O . ILE A 1 96 ? 0.123 9.211 7.662 1.00 96.12 96 ILE A O 1
ATOM 760 N N . ARG A 1 97 ? -1.261 8.794 9.378 1.00 94.94 97 ARG A N 1
ATOM 761 C CA . ARG A 1 97 ? -0.531 9.602 10.361 1.00 94.94 97 ARG A CA 1
ATOM 762 C C . ARG A 1 97 ? 0.769 8.964 10.839 1.00 94.94 97 ARG A C 1
ATOM 764 O O . ARG A 1 97 ? 1.727 9.694 11.089 1.00 94.94 97 ARG A O 1
ATOM 771 N N . PHE A 1 98 ? 0.797 7.645 10.998 1.00 95.56 98 PHE A N 1
ATOM 772 C CA . PHE A 1 98 ? 1.919 6.938 11.618 1.00 95.56 98 PHE A CA 1
ATOM 773 C C . PHE A 1 98 ? 2.572 5.897 10.708 1.00 95.56 98 PHE A C 1
ATOM 775 O O . PHE A 1 98 ? 3.750 5.618 10.895 1.00 95.56 98 PHE A O 1
ATOM 782 N N . GLY A 1 99 ? 1.839 5.346 9.735 1.00 94.94 99 GLY A N 1
ATOM 783 C CA . GLY A 1 99 ? 2.336 4.292 8.841 1.00 94.94 99 GLY A CA 1
ATOM 784 C C . GLY A 1 99 ? 3.019 4.794 7.569 1.00 94.94 99 GLY A C 1
ATOM 785 O O . GLY A 1 99 ? 3.582 3.993 6.839 1.00 94.94 99 GLY A O 1
ATOM 786 N N . LEU A 1 100 ? 2.964 6.099 7.292 1.00 94.88 100 LEU A N 1
ATOM 787 C CA . LEU A 1 100 ? 3.640 6.724 6.155 1.00 94.88 100 LEU A CA 1
ATOM 788 C C . LEU A 1 100 ? 4.577 7.831 6.626 1.00 94.88 100 LEU A C 1
ATOM 790 O O . LEU A 1 100 ? 4.234 8.576 7.549 1.00 94.88 100 LEU A O 1
ATOM 794 N N . ASP A 1 101 ? 5.695 8.018 5.933 1.00 93.19 101 ASP A N 1
ATOM 795 C CA . ASP A 1 101 ? 6.511 9.225 6.046 1.00 93.19 101 ASP A CA 1
ATOM 796 C C . ASP A 1 101 ? 5.950 10.397 5.205 1.00 93.19 101 ASP A C 1
ATOM 798 O O . ASP A 1 101 ? 4.950 10.285 4.492 1.00 93.19 101 ASP A O 1
ATOM 802 N N . ASN A 1 102 ? 6.581 11.573 5.296 1.00 92.88 102 ASN A N 1
ATOM 803 C CA . ASN A 1 102 ? 6.127 12.765 4.570 1.00 92.88 102 ASN A CA 1
ATOM 804 C C . ASN A 1 102 ? 6.252 12.640 3.040 1.00 92.88 102 ASN A C 1
ATOM 806 O O . ASN A 1 102 ? 5.411 13.177 2.322 1.00 92.88 102 ASN A O 1
ATOM 810 N N . SER A 1 103 ? 7.288 11.967 2.535 1.00 92.38 103 SER A N 1
ATOM 811 C CA . SER A 1 103 ? 7.495 11.750 1.097 1.00 92.38 103 SER A CA 1
ATOM 812 C C . SER A 1 103 ? 6.409 10.836 0.538 1.00 92.38 103 SER A C 1
ATOM 814 O O . SER A 1 103 ? 5.745 11.168 -0.443 1.00 92.38 103 SER A O 1
ATOM 816 N N . GLN A 1 104 ? 6.156 9.734 1.236 1.00 94.94 104 GLN A N 1
ATOM 817 C CA . GLN A 1 104 ? 5.132 8.750 0.922 1.00 94.94 104 GLN A CA 1
ATOM 818 C C . GLN A 1 104 ? 3.727 9.364 0.923 1.00 94.94 104 GLN A C 1
ATOM 820 O O . GLN A 1 104 ? 2.974 9.201 -0.036 1.00 94.94 104 GLN A O 1
ATOM 825 N N . ARG A 1 105 ? 3.386 10.155 1.949 1.00 95.19 105 ARG A N 1
ATOM 826 C CA . ARG A 1 105 ? 2.120 10.908 1.989 1.00 95.19 105 ARG A CA 1
ATOM 827 C C . ARG A 1 105 ? 1.968 11.861 0.811 1.00 95.19 105 ARG A C 1
ATOM 829 O O . ARG A 1 105 ? 0.889 11.933 0.229 1.00 95.19 105 ARG A O 1
ATOM 836 N N . ASN A 1 106 ? 3.033 12.577 0.451 1.00 93.75 106 ASN A N 1
ATOM 837 C CA . ASN A 1 106 ? 3.010 13.494 -0.684 1.00 93.75 106 ASN A CA 1
ATOM 838 C C . ASN A 1 106 ? 2.812 12.750 -2.010 1.00 93.75 106 ASN A C 1
ATOM 840 O O . ASN A 1 106 ? 1.968 13.171 -2.797 1.00 93.75 106 ASN A O 1
ATOM 844 N N . ARG A 1 107 ? 3.529 11.636 -2.230 1.00 94.75 107 ARG A N 1
ATOM 845 C CA . ARG A 1 107 ? 3.363 10.772 -3.415 1.00 94.75 107 ARG A CA 1
ATOM 846 C C . ARG A 1 107 ? 1.931 10.260 -3.539 1.00 94.75 107 ARG A C 1
ATOM 848 O O . ARG A 1 107 ? 1.330 10.364 -4.599 1.00 94.75 107 ARG A O 1
ATOM 855 N N . LEU A 1 108 ? 1.352 9.812 -2.428 1.00 95.50 108 LEU A N 1
ATOM 856 C CA . LEU A 1 108 ? -0.019 9.304 -2.377 1.00 95.50 108 LEU A CA 1
ATOM 857 C C . LEU A 1 108 ? -1.092 10.408 -2.311 1.00 95.50 108 LEU A C 1
ATOM 859 O O . LEU A 1 108 ? -2.282 10.101 -2.255 1.00 95.50 108 LEU A O 1
ATOM 863 N N . ASN A 1 109 ? -0.700 11.687 -2.296 1.00 94.69 109 ASN A N 1
ATOM 864 C CA . ASN A 1 109 ? -1.586 12.841 -2.112 1.00 94.69 109 ASN A CA 1
ATOM 865 C C . ASN A 1 109 ? -2.496 12.732 -0.862 1.00 94.69 109 ASN A C 1
ATOM 867 O O . ASN A 1 109 ? -3.651 13.164 -0.860 1.00 94.69 109 ASN A O 1
ATOM 871 N N . LEU A 1 110 ? -1.966 12.161 0.223 1.00 92.06 110 LEU A N 1
ATOM 872 C CA . LEU A 1 110 ? -2.653 11.983 1.502 1.00 92.06 110 LEU A CA 1
ATOM 873 C C . LEU A 1 110 ? -2.223 13.081 2.475 1.00 92.06 110 LEU A C 1
ATOM 875 O O . LEU A 1 110 ? -1.052 13.197 2.830 1.00 92.06 110 LEU A O 1
ATOM 879 N N . ARG A 1 111 ? -3.174 13.900 2.928 1.00 84.06 111 ARG A N 1
ATOM 880 C CA . ARG A 1 111 ? -2.911 14.988 3.879 1.00 84.06 111 ARG A CA 1
ATOM 881 C C . ARG A 1 111 ? -3.413 14.624 5.268 1.00 84.06 111 ARG A C 1
ATOM 883 O O . ARG A 1 111 ? -4.489 14.050 5.413 1.00 84.06 111 ARG A O 1
ATOM 890 N N . ILE A 1 112 ? -2.644 15.008 6.281 1.00 79.19 112 ILE A N 1
ATOM 891 C CA . ILE A 1 112 ? -3.114 15.035 7.665 1.00 79.19 112 ILE A CA 1
ATOM 892 C C . ILE A 1 112 ? -3.803 16.385 7.841 1.00 79.19 112 ILE A C 1
ATOM 894 O O . ILE A 1 112 ? -3.175 17.422 7.638 1.00 79.19 112 ILE A O 1
ATOM 898 N N . ASN A 1 113 ? -5.091 16.372 8.164 1.00 64.94 113 ASN A N 1
ATOM 899 C CA . ASN A 1 113 ? -5.759 17.588 8.609 1.00 64.94 113 ASN A CA 1
ATOM 900 C C . ASN A 1 113 ? -5.334 17.838 10.064 1.00 64.94 113 ASN A C 1
ATOM 902 O O . ASN A 1 113 ? -5.410 16.914 10.876 1.00 64.94 113 ASN A O 1
ATOM 906 N N . GLU A 1 114 ? -4.827 19.041 10.345 1.00 54.31 114 GLU A N 1
ATOM 907 C CA . GLU A 1 114 ? -4.418 19.484 11.690 1.00 54.31 114 GLU A CA 1
ATOM 908 C C . GLU A 1 114 ? -5.606 19.672 12.642 1.00 54.31 114 GLU A C 1
ATOM 910 O O . GLU A 1 114 ? -6.674 20.144 12.183 1.00 54.31 114 GLU A O 1
#

pLDDT: mean 93.93, std 6.32, range [54.31, 98.56]

Secondary structure (DSSP, 8-state):
--GGG-SHHHHHHHHH---EEEPTTSPP-------GGGEEEEEEEE--BTTTB-EEEEEEETTS-EEEEEEEE-TT-TTTSEEEEEEEES-HHHHHHHSS-HHHHHHTT-----

Foldseek 3Di:
DDVVCVDPQSQLLLVQQQQEEAFPPADDDDSPGDDPVQFPDWPFWDPADAPPAWTWTWTQGVVQKIKIKTKHHHPVDSPPGIHMHIHIHNDPLCCLPGVDDPVRCVRRVHDDDD

Sequence (114 aa):
MLEEINTYDWKEAFGYANSVFTVHFAKPVSTRPFSREDVVEIIAMDDGENDTSNWIGIFKLKDGRYAIIDAGCDYTGWDCQAWGSAEVTGSLEEAIRFGLDNSQRNRLNLRINE